Protein AF-E7GLC2-F1 (afdb_monomer_lite)

Secondary structure (DSSP, 8-state):
------SSS-HHHHHHHHHHHHTT---SS-HHHHHHHHHHHHT-SSPP-GGG--PPPEEEEE-SS-EEEEE-HHHHHHHHHHHH------

Organism: Clostridium symbiosum (strain WAL-14163) (NCBI:txid742740)

Radius of gyration: 19.76 Å; chains: 1; bounding box: 50×49×38 Å

Structure (mmCIF, N/CA/C/O backbone):
data_AF-E7GLC2-F1
#
_entry.id   AF-E7GLC2-F1
#
loop_
_atom_site.group_PDB
_atom_site.id
_atom_site.type_symbol
_atom_site.label_atom_id
_atom_site.label_alt_id
_atom_site.label_comp_id
_atom_site.label_asym_id
_atom_site.label_entity_id
_atom_site.label_seq_id
_atom_site.pdbx_PDB_ins_code
_atom_site.Cartn_x
_atom_site.Cartn_y
_atom_site.Cartn_z
_atom_site.occupancy
_atom_site.B_iso_or_equiv
_atom_site.auth_seq_id
_atom_site.auth_comp_id
_atom_site.auth_asym_id
_atom_site.auth_atom_id
_atom_site.pdbx_PDB_model_num
ATOM 1 N N . MET A 1 1 ? 33.899 -18.078 -10.961 1.00 42.34 1 MET A N 1
ATOM 2 C CA . MET A 1 1 ? 33.343 -16.964 -10.164 1.00 42.34 1 MET A CA 1
ATOM 3 C C . MET A 1 1 ? 33.540 -15.667 -10.947 1.00 42.34 1 MET A C 1
ATOM 5 O O . MET A 1 1 ? 34.618 -15.092 -10.920 1.00 42.34 1 MET A O 1
ATOM 9 N N . ARG A 1 2 ? 32.561 -15.289 -11.776 1.00 40.41 2 ARG A N 1
ATOM 10 C CA . ARG A 1 2 ? 32.542 -14.032 -12.542 1.00 40.41 2 ARG A CA 1
ATOM 11 C C . ARG A 1 2 ? 31.122 -13.839 -13.067 1.00 40.41 2 ARG A C 1
ATOM 13 O O . ARG A 1 2 ? 30.683 -14.699 -13.814 1.00 40.41 2 ARG A O 1
ATOM 20 N N . SER A 1 3 ? 30.486 -12.736 -12.662 1.00 34.91 3 SER A N 1
ATOM 21 C CA . SER A 1 3 ? 29.374 -12.021 -13.326 1.00 34.91 3 SER A CA 1
ATOM 22 C C . SER A 1 3 ? 28.232 -11.577 -12.396 1.00 34.91 3 SER A C 1
ATOM 24 O O . SER A 1 3 ? 27.073 -11.635 -12.784 1.00 34.91 3 SER A O 1
ATOM 26 N N . TYR A 1 4 ? 28.527 -11.049 -11.205 1.00 37.34 4 TYR A N 1
ATOM 27 C CA . TYR A 1 4 ? 27.604 -10.120 -10.532 1.00 37.34 4 TYR A CA 1
ATOM 28 C C . TYR A 1 4 ? 27.869 -8.692 -11.030 1.00 37.34 4 TYR A C 1
ATOM 30 O O . TYR A 1 4 ? 28.376 -7.853 -10.298 1.00 37.34 4 TYR A O 1
ATOM 38 N N . SER A 1 5 ? 27.649 -8.428 -12.320 1.00 42.81 5 SER A N 1
ATOM 39 C CA . SER A 1 5 ? 27.749 -7.073 -12.904 1.00 42.81 5 S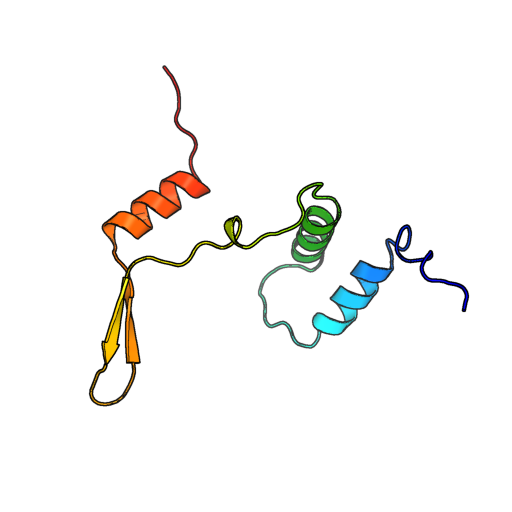ER A CA 1
ATOM 40 C C . SER A 1 5 ? 27.012 -6.991 -14.246 1.00 42.81 5 SER A C 1
ATOM 42 O O . SER A 1 5 ? 27.582 -6.578 -15.249 1.00 42.81 5 SER A O 1
ATOM 44 N N . ARG A 1 6 ? 25.753 -7.439 -14.292 1.00 43.12 6 ARG A N 1
ATOM 45 C CA . ARG A 1 6 ? 24.830 -7.159 -15.412 1.00 43.12 6 ARG A CA 1
ATOM 46 C C . ARG A 1 6 ? 23.414 -6.813 -14.930 1.00 43.12 6 ARG A C 1
ATOM 48 O O . ARG A 1 6 ? 22.444 -7.095 -15.607 1.00 43.12 6 ARG A O 1
ATOM 55 N N . VAL A 1 7 ? 23.300 -6.212 -13.744 1.00 46.00 7 VAL A N 1
ATOM 56 C CA . VAL A 1 7 ? 22.004 -5.804 -13.158 1.00 46.00 7 VAL A CA 1
ATOM 57 C C . VAL A 1 7 ? 21.781 -4.287 -13.283 1.00 46.00 7 VAL A C 1
ATOM 59 O O . VAL A 1 7 ? 20.855 -3.756 -12.696 1.00 46.00 7 VAL A O 1
ATOM 62 N N . LYS A 1 8 ? 22.641 -3.555 -14.008 1.00 49.94 8 LYS A N 1
ATOM 63 C CA . LYS A 1 8 ? 22.570 -2.084 -14.058 1.00 49.94 8 LYS A CA 1
ATOM 64 C C . LYS A 1 8 ? 21.956 -1.472 -15.316 1.00 49.94 8 LYS A C 1
ATOM 66 O O . LYS A 1 8 ? 21.671 -0.289 -15.267 1.00 49.94 8 LYS A O 1
ATOM 71 N N . GLU A 1 9 ? 21.712 -2.221 -16.387 1.00 57.81 9 GLU A N 1
ATOM 72 C CA . GLU A 1 9 ? 21.139 -1.658 -17.622 1.00 57.81 9 GLU A CA 1
ATOM 73 C C . GLU A 1 9 ? 20.365 -2.738 -18.382 1.00 57.81 9 GLU A C 1
ATOM 75 O O . GLU A 1 9 ? 20.830 -3.270 -19.388 1.00 57.81 9 GLU A O 1
ATOM 80 N N . ASP A 1 10 ? 19.200 -3.120 -17.878 1.00 62.44 10 ASP A N 1
ATOM 81 C CA . ASP A 1 10 ? 18.225 -3.777 -18.742 1.00 62.44 10 ASP A CA 1
ATOM 82 C C . ASP A 1 10 ? 16.855 -3.182 -18.439 1.00 62.44 10 ASP A C 1
ATOM 84 O O . ASP A 1 10 ? 16.086 -3.727 -17.653 1.00 62.44 10 ASP A O 1
ATOM 88 N N . ASP A 1 11 ? 16.554 -2.035 -19.051 1.00 63.91 11 ASP A N 1
ATOM 89 C CA . ASP A 1 11 ? 15.218 -1.422 -19.020 1.00 63.91 11 ASP A CA 1
ATOM 90 C C . ASP A 1 11 ? 14.141 -2.406 -19.517 1.00 63.91 11 ASP A C 1
ATOM 92 O O . ASP A 1 11 ? 12.959 -2.252 -19.220 1.00 63.91 11 ASP A O 1
ATOM 96 N N . GLN A 1 12 ? 14.526 -3.471 -20.236 1.00 77.88 12 GLN A N 1
ATOM 97 C CA . GLN A 1 12 ? 13.602 -4.532 -20.631 1.00 77.88 12 GLN A CA 1
ATOM 98 C C . GLN A 1 12 ? 13.318 -5.532 -19.508 1.00 77.88 12 GLN A C 1
ATOM 100 O O . GLN A 1 12 ? 12.358 -6.294 -19.621 1.00 77.88 12 GLN A O 1
ATOM 105 N N . LEU A 1 13 ? 14.108 -5.561 -18.431 1.00 82.44 13 LEU A N 1
ATOM 106 C CA . LEU A 1 13 ? 13.883 -6.462 -17.302 1.00 82.44 13 LEU A CA 1
ATOM 107 C C . LEU A 1 13 ? 12.541 -6.167 -16.630 1.00 82.44 13 LEU A C 1
ATOM 109 O O . LEU A 1 13 ? 11.786 -7.098 -16.366 1.00 82.44 13 LEU A O 1
ATOM 113 N N . ILE A 1 14 ? 12.218 -4.890 -16.399 1.00 80.75 14 ILE A N 1
ATOM 114 C CA . ILE A 1 14 ? 10.946 -4.516 -15.769 1.00 80.75 14 ILE A CA 1
ATOM 115 C C . ILE A 1 14 ? 9.758 -4.787 -16.682 1.00 80.75 14 ILE A C 1
ATOM 117 O O . ILE A 1 14 ? 8.736 -5.269 -16.211 1.00 80.75 14 ILE A O 1
ATOM 121 N N . VAL A 1 15 ? 9.915 -4.556 -17.987 1.00 84.50 15 VAL A N 1
ATOM 122 C CA . VAL A 1 15 ? 8.881 -4.867 -18.980 1.00 84.50 15 VAL A CA 1
ATOM 123 C C . VAL A 1 15 ? 8.572 -6.361 -18.964 1.00 84.50 15 VAL A C 1
ATOM 125 O O . VAL A 1 15 ? 7.414 -6.739 -18.848 1.00 84.50 15 VAL A O 1
ATOM 128 N N . ARG A 1 16 ? 9.601 -7.216 -18.977 1.00 87.94 16 ARG A N 1
ATOM 129 C CA . ARG A 1 16 ? 9.421 -8.676 -18.929 1.00 87.94 16 ARG A CA 1
ATOM 130 C C . ARG A 1 16 ? 8.808 -9.144 -17.610 1.00 87.94 16 ARG A C 1
ATOM 132 O O . ARG A 1 16 ? 7.910 -9.975 -17.630 1.00 87.94 16 ARG A O 1
ATOM 139 N N . LEU A 1 17 ? 9.264 -8.602 -16.478 1.00 87.12 17 LEU A N 1
ATOM 140 C CA . LEU A 1 17 ? 8.700 -8.927 -15.165 1.00 87.12 17 LEU A CA 1
ATOM 141 C C . LEU A 1 17 ? 7.225 -8.528 -15.077 1.00 87.12 17 LEU A C 1
ATOM 143 O O . LEU A 1 17 ? 6.416 -9.324 -14.608 1.00 87.12 17 LEU A O 1
ATOM 147 N N . MET A 1 18 ? 6.878 -7.328 -15.548 1.00 87.69 18 MET A N 1
ATOM 148 C CA . MET A 1 18 ? 5.501 -6.838 -15.551 1.00 87.69 18 MET A CA 1
ATOM 149 C C . MET A 1 18 ? 4.611 -7.635 -16.506 1.00 87.69 18 MET A C 1
ATOM 151 O O . MET A 1 18 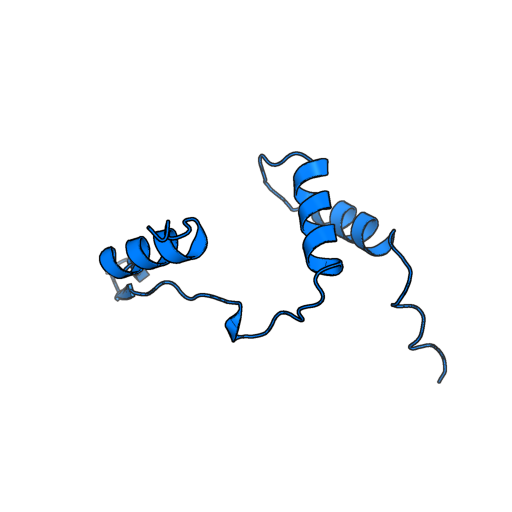? 3.514 -8.013 -16.109 1.00 87.69 18 MET A O 1
ATOM 155 N N . ASP A 1 19 ? 5.099 -7.988 -17.699 1.00 88.88 19 ASP A N 1
ATOM 156 C CA . ASP A 1 19 ? 4.394 -8.876 -18.639 1.00 88.88 19 ASP A CA 1
ATOM 157 C C . ASP A 1 19 ? 4.139 -10.277 -18.042 1.00 88.88 19 ASP A C 1
ATOM 159 O O . ASP A 1 19 ? 3.113 -10.909 -18.317 1.00 88.88 19 ASP A O 1
ATOM 163 N N . ASP A 1 20 ? 5.066 -10.779 -17.220 1.00 91.00 20 ASP A N 1
ATOM 164 C CA . ASP A 1 20 ? 4.932 -12.078 -16.558 1.00 91.00 20 ASP A CA 1
ATOM 165 C C . ASP A 1 20 ? 3.911 -12.043 -15.411 1.00 91.00 20 ASP A C 1
ATOM 167 O O . ASP A 1 20 ? 3.122 -12.987 -15.276 1.00 91.00 20 ASP A O 1
ATOM 171 N N . VAL A 1 21 ? 3.880 -10.968 -14.610 1.00 90.00 21 VAL A N 1
ATOM 172 C CA . VAL A 1 21 ? 2.903 -10.827 -13.514 1.00 90.00 21 VAL A CA 1
ATOM 173 C C . VAL A 1 21 ? 1.525 -10.364 -13.984 1.00 90.00 21 VAL A C 1
ATOM 175 O O . VAL A 1 21 ? 0.545 -10.689 -13.320 1.00 90.00 21 VAL A O 1
ATOM 178 N N . GLU A 1 22 ? 1.415 -9.687 -15.134 1.00 89.38 22 GLU A N 1
ATOM 179 C CA . GLU A 1 22 ? 0.151 -9.187 -15.710 1.00 89.38 22 GLU A CA 1
ATOM 180 C C . GLU A 1 22 ? -0.926 -10.276 -15.785 1.00 89.38 22 GLU A C 1
ATOM 182 O O . GLU A 1 22 ? -2.080 -10.035 -15.446 1.00 89.38 22 GLU A O 1
ATOM 187 N N . LYS A 1 23 ? -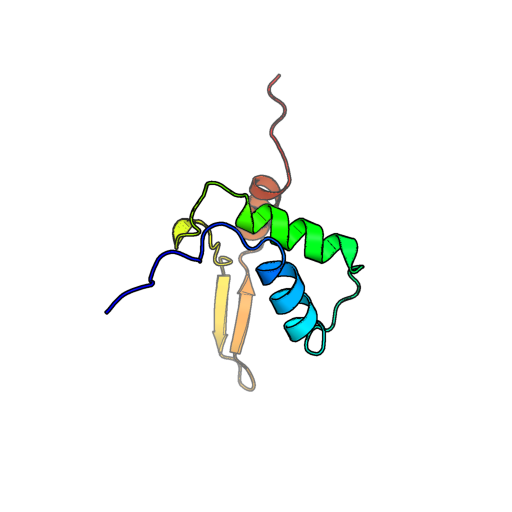0.538 -11.515 -16.107 1.00 88.75 23 LYS A N 1
ATOM 188 C CA . LYS A 1 23 ? -1.447 -12.676 -16.183 1.00 88.75 23 LYS A CA 1
ATOM 189 C C . LYS A 1 23 ? -2.086 -13.059 -14.843 1.00 88.75 23 LYS A C 1
ATOM 191 O O . LYS A 1 23 ? -3.057 -13.812 -14.831 1.00 88.75 23 LYS A O 1
ATOM 196 N N . TYR A 1 24 ? -1.520 -12.587 -13.737 1.00 92.38 24 TYR A N 1
ATOM 197 C CA . TYR A 1 24 ? -1.961 -12.860 -12.371 1.00 92.38 24 TYR A CA 1
ATOM 198 C C . TYR A 1 24 ? -2.513 -11.611 -11.670 1.00 92.38 24 TYR A C 1
ATOM 200 O O . TYR A 1 24 ? -2.931 -11.700 -10.516 1.00 92.38 24 TYR A O 1
ATOM 208 N N . MET A 1 25 ? -2.530 -10.457 -12.344 1.00 91.38 25 MET A N 1
ATOM 209 C CA . MET A 1 25 ? -3.109 -9.228 -11.815 1.00 91.38 25 MET A CA 1
ATOM 210 C C . MET A 1 25 ? -4.573 -9.111 -12.236 1.00 91.38 25 MET A C 1
ATOM 212 O O . MET A 1 25 ? -4.915 -9.251 -13.406 1.00 91.38 25 MET A O 1
ATOM 216 N N . ILE A 1 26 ? -5.442 -8.808 -11.274 1.00 93.50 26 ILE A N 1
ATOM 217 C CA . ILE A 1 26 ? -6.816 -8.381 -11.538 1.00 93.50 26 ILE A CA 1
ATOM 218 C C . ILE A 1 26 ? -6.868 -6.903 -11.168 1.00 93.50 26 ILE A C 1
ATOM 220 O O . ILE A 1 26 ? -6.796 -6.554 -9.990 1.00 93.50 26 ILE A O 1
ATOM 224 N N . THR A 1 27 ? -6.905 -6.031 -12.172 1.00 92.31 27 THR A N 1
ATOM 225 C CA . THR A 1 27 ? -6.895 -4.579 -11.982 1.00 92.31 27 THR A CA 1
ATOM 226 C 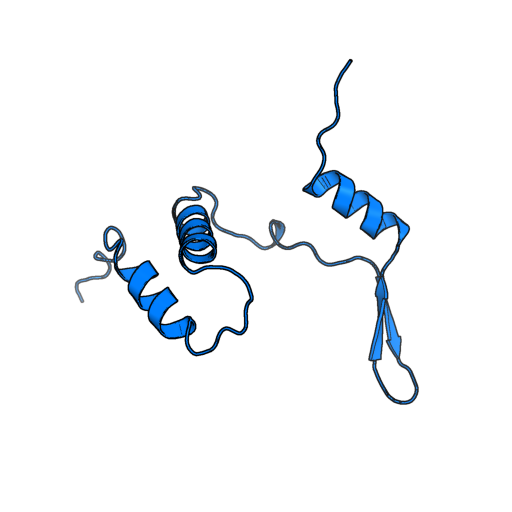C . THR A 1 27 ? -7.640 -3.878 -13.112 1.00 92.31 27 THR A C 1
ATOM 228 O O . THR A 1 27 ? -7.622 -4.342 -14.249 1.00 92.31 27 THR A O 1
ATOM 231 N N . ASP A 1 28 ? -8.264 -2.746 -12.790 1.00 93.88 28 ASP A N 1
ATOM 232 C CA . ASP A 1 28 ? -8.887 -1.841 -13.761 1.00 93.88 28 ASP A CA 1
ATOM 233 C C . ASP A 1 28 ? -7.897 -0.790 -14.310 1.00 93.88 28 ASP A C 1
ATOM 235 O O . ASP A 1 28 ? -8.277 0.064 -15.111 1.00 93.88 28 ASP A O 1
ATOM 239 N N . MET A 1 29 ? -6.628 -0.819 -13.878 1.00 92.75 29 MET A N 1
ATOM 240 C CA . MET A 1 29 ? -5.585 0.072 -14.397 1.00 92.75 29 MET A CA 1
ATOM 241 C C . MET A 1 29 ? -5.185 -0.311 -15.825 1.00 92.75 29 MET A C 1
ATOM 243 O O . MET A 1 29 ? -4.988 -1.486 -16.138 1.00 92.75 29 MET A O 1
ATOM 247 N N . ALA A 1 30 ? -4.994 0.691 -16.681 1.00 93.88 30 ALA A N 1
ATOM 248 C CA . ALA A 1 30 ? -4.448 0.484 -18.017 1.00 93.88 30 ALA A CA 1
ATOM 249 C C . ALA A 1 30 ? -2.948 0.132 -17.967 1.00 93.88 30 ALA A C 1
ATOM 251 O O . ALA A 1 30 ? -2.242 0.448 -17.005 1.00 93.88 30 ALA A O 1
ATOM 252 N N . LYS A 1 31 ? -2.456 -0.533 -19.022 1.00 89.94 31 LYS A N 1
ATOM 253 C CA . LYS A 1 31 ? -1.080 -1.051 -19.089 1.00 89.94 31 LYS A CA 1
ATOM 254 C C . LYS A 1 31 ? -0.004 0.011 -18.927 1.00 89.94 31 LYS A C 1
ATOM 256 O O . LYS A 1 31 ? 0.959 -0.188 -18.196 1.00 89.94 31 LYS A O 1
ATOM 261 N N . ASP A 1 32 ? -0.179 1.141 -19.587 1.00 91.88 32 ASP A N 1
ATOM 262 C CA . ASP A 1 32 ? 0.691 2.304 -19.445 1.00 91.88 32 ASP A CA 1
ATOM 263 C C . ASP A 1 32 ? 0.749 2.814 -17.994 1.00 91.88 32 ASP A C 1
ATOM 265 O O . ASP A 1 32 ? 1.837 3.069 -17.488 1.00 91.88 32 ASP A O 1
ATOM 269 N N . GLN A 1 33 ? -0.382 2.852 -17.283 1.00 92.50 33 GLN A N 1
ATOM 270 C CA . GLN A 1 33 ? -0.451 3.371 -15.911 1.00 92.50 33 GLN A CA 1
ATOM 271 C C . GLN A 1 33 ? 0.381 2.559 -14.909 1.00 92.50 33 GLN A C 1
ATOM 273 O O . GLN A 1 33 ? 1.150 3.135 -14.135 1.00 92.50 33 GLN A O 1
ATOM 278 N N . TYR A 1 34 ? 0.256 1.226 -14.899 1.00 89.94 34 TYR A N 1
ATOM 279 C CA . TYR A 1 34 ? 1.043 0.415 -13.960 1.00 89.94 34 TYR A CA 1
ATOM 280 C C . TYR A 1 34 ? 2.510 0.277 -14.392 1.00 89.94 34 TYR A C 1
ATOM 282 O O . TYR A 1 34 ? 3.382 0.116 -13.536 1.00 89.94 34 TYR A O 1
ATOM 290 N N . MET A 1 35 ? 2.807 0.386 -15.692 1.00 89.94 35 MET A N 1
ATOM 291 C CA . MET A 1 35 ? 4.184 0.419 -16.194 1.00 89.94 35 MET A CA 1
ATOM 292 C C . MET A 1 35 ? 4.906 1.710 -15.803 1.00 89.94 35 MET A C 1
ATOM 294 O O . MET A 1 35 ? 6.048 1.649 -15.342 1.00 89.94 35 MET A O 1
ATOM 298 N N . ASP A 1 36 ? 4.240 2.860 -15.911 1.00 90.62 36 ASP A N 1
ATOM 299 C CA . ASP A 1 36 ? 4.779 4.147 -15.463 1.00 90.62 36 ASP A CA 1
ATOM 300 C C . ASP A 1 36 ? 5.074 4.125 -13.959 1.00 90.62 36 ASP A C 1
ATOM 302 O O . ASP A 1 36 ? 6.137 4.572 -13.522 1.00 90.62 36 ASP A O 1
ATOM 306 N N . MET A 1 37 ? 4.179 3.530 -13.162 1.00 88.56 37 MET A N 1
ATOM 307 C CA . MET A 1 37 ? 4.398 3.331 -11.727 1.00 88.56 37 MET A CA 1
ATOM 308 C C . MET A 1 37 ? 5.623 2.444 -11.453 1.00 88.56 37 MET A C 1
ATOM 310 O O . MET A 1 37 ? 6.463 2.794 -10.623 1.00 88.56 37 MET A O 1
ATOM 314 N N . ALA A 1 38 ? 5.763 1.321 -12.164 1.00 85.38 38 ALA A N 1
ATOM 315 C CA . ALA A 1 38 ? 6.906 0.420 -12.021 1.00 85.38 38 ALA A CA 1
ATOM 316 C C . ALA A 1 38 ? 8.240 1.122 -12.329 1.00 85.38 38 ALA A C 1
ATOM 318 O O . ALA A 1 38 ? 9.218 0.978 -11.591 1.00 85.38 38 ALA A O 1
ATOM 319 N N . LEU A 1 39 ? 8.265 1.921 -13.398 1.00 86.88 39 LEU A N 1
ATOM 320 C CA . LEU A 1 39 ? 9.426 2.723 -13.776 1.00 86.88 39 LEU A CA 1
ATOM 321 C C . LEU A 1 39 ? 9.719 3.821 -12.750 1.00 86.88 39 LEU A C 1
ATOM 323 O O . LEU A 1 39 ? 10.883 4.047 -12.429 1.00 86.88 39 LEU A O 1
ATOM 327 N N . ALA A 1 40 ? 8.696 4.483 -12.204 1.00 86.00 40 ALA A N 1
ATOM 328 C CA . ALA A 1 40 ? 8.870 5.497 -11.166 1.00 86.00 40 ALA A CA 1
ATOM 329 C C . ALA A 1 40 ? 9.497 4.914 -9.889 1.00 86.00 40 ALA A C 1
ATOM 331 O O . ALA A 1 40 ? 10.381 5.540 -9.306 1.00 86.00 40 ALA A O 1
ATOM 332 N N . VAL A 1 41 ? 9.097 3.702 -9.490 1.00 82.31 41 VAL A N 1
ATOM 333 C CA . VAL A 1 41 ? 9.691 2.995 -8.343 1.00 82.31 41 VAL A CA 1
ATOM 334 C C . VAL A 1 41 ? 11.155 2.638 -8.611 1.00 82.31 41 VAL A C 1
ATOM 336 O O . VAL A 1 41 ? 11.999 2.878 -7.754 1.00 82.31 41 VAL A O 1
ATOM 339 N N . LEU A 1 42 ? 11.486 2.121 -9.798 1.00 80.25 42 LEU A N 1
ATOM 340 C CA . LEU A 1 42 ? 12.871 1.768 -10.149 1.00 80.25 42 LEU A CA 1
ATOM 341 C C . LEU A 1 42 ? 13.798 2.975 -10.277 1.00 80.25 42 LEU A C 1
ATOM 343 O O . LEU A 1 42 ? 14.959 2.913 -9.876 1.00 80.25 42 LEU A O 1
ATOM 347 N N . ASN A 1 43 ? 13.286 4.060 -10.851 1.00 82.19 43 ASN A N 1
ATOM 348 C CA . ASN A 1 43 ? 14.027 5.305 -11.006 1.00 82.19 43 ASN A CA 1
ATOM 349 C C . ASN A 1 43 ? 14.072 6.116 -9.706 1.00 82.19 43 ASN A C 1
ATOM 351 O O . ASN A 1 43 ? 14.767 7.135 -9.648 1.00 82.19 43 ASN A O 1
ATOM 355 N N . SER A 1 44 ? 13.346 5.689 -8.668 1.00 79.19 44 SER A N 1
ATOM 356 C CA . SER A 1 44 ? 13.424 6.323 -7.363 1.00 79.19 44 SER A CA 1
ATOM 357 C C . SER A 1 44 ? 14.832 6.136 -6.791 1.00 79.19 44 SER A C 1
ATOM 359 O O . SER A 1 44 ? 15.309 5.008 -6.659 1.00 79.19 44 SER A O 1
ATOM 361 N N . PRO A 1 45 ? 15.521 7.220 -6.396 1.00 71.25 45 PRO A N 1
ATOM 362 C CA . PRO A 1 45 ? 16.818 7.120 -5.733 1.00 71.25 45 PRO A CA 1
ATOM 363 C C . PRO A 1 45 ? 16.701 6.555 -4.306 1.00 71.25 45 PRO A C 1
ATOM 365 O O . PRO A 1 45 ? 17.719 6.306 -3.658 1.00 71.25 45 PRO A O 1
ATOM 368 N N . GLN A 1 46 ? 15.476 6.395 -3.794 1.00 73.94 46 GLN A N 1
ATOM 369 C CA . GLN A 1 46 ? 15.189 5.894 -2.457 1.00 73.94 46 GLN A CA 1
ATOM 370 C C . GLN A 1 46 ? 15.059 4.373 -2.491 1.00 73.94 46 GLN A C 1
ATOM 372 O O . GLN A 1 46 ? 14.190 3.819 -3.161 1.00 73.94 46 GLN A O 1
ATOM 377 N N . VAL A 1 47 ? 15.921 3.696 -1.734 1.00 74.50 47 VAL A N 1
ATOM 378 C CA . VAL A 1 47 ? 15.730 2.279 -1.428 1.00 74.50 47 VAL A CA 1
ATOM 379 C C . VAL A 1 47 ? 14.604 2.188 -0.409 1.00 74.50 47 VAL A C 1
ATOM 381 O O . VAL A 1 47 ? 14.737 2.743 0.684 1.00 74.50 47 VAL A O 1
ATOM 384 N N . MET A 1 48 ? 13.529 1.484 -0.773 1.00 76.50 48 MET A N 1
ATOM 385 C CA . MET A 1 48 ? 12.440 1.206 0.158 1.00 76.50 48 MET A CA 1
ATOM 386 C C . MET A 1 48 ? 12.983 0.527 1.414 1.00 76.50 48 MET A C 1
ATOM 388 O O . MET A 1 48 ? 13.697 -0.476 1.336 1.00 76.50 48 MET A O 1
ATOM 392 N N . ASN A 1 49 ? 12.654 1.098 2.561 1.00 81.50 49 ASN A N 1
ATOM 393 C CA . ASN A 1 49 ? 13.004 0.593 3.879 1.00 81.50 49 ASN A CA 1
ATOM 394 C C . ASN A 1 49 ? 11.745 0.483 4.747 1.00 81.50 49 ASN A C 1
ATOM 396 O O . ASN A 1 49 ? 10.667 0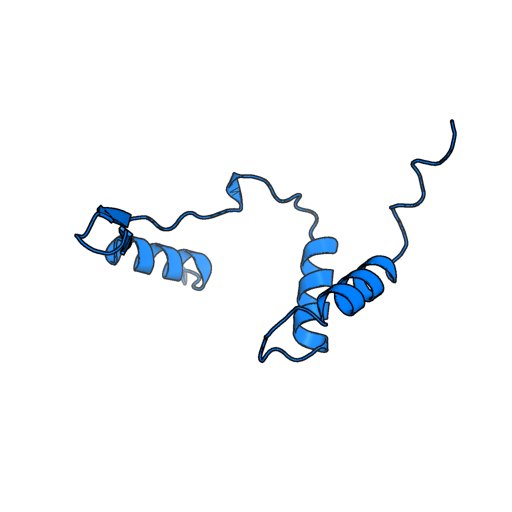.930 4.363 1.00 81.50 49 ASN A O 1
ATOM 400 N N . ASP A 1 50 ? 11.884 -0.107 5.932 1.00 72.00 50 ASP A N 1
ATOM 401 C CA . ASP A 1 50 ? 10.755 -0.373 6.832 1.00 72.00 50 ASP A CA 1
ATOM 402 C C . ASP A 1 50 ? 9.964 0.896 7.217 1.00 72.00 50 ASP A C 1
ATOM 404 O O . ASP A 1 50 ? 8.789 0.798 7.554 1.00 72.00 50 ASP A O 1
ATOM 408 N N . GLY A 1 51 ? 10.575 2.086 7.135 1.00 76.75 51 GLY A N 1
ATOM 409 C CA . GLY A 1 51 ? 9.916 3.369 7.399 1.00 76.75 51 GLY A CA 1
ATOM 410 C C . GLY A 1 51 ? 9.027 3.885 6.263 1.00 76.75 51 GLY A C 1
ATOM 411 O O . GLY A 1 51 ? 8.252 4.811 6.488 1.00 76.75 51 GLY A O 1
ATOM 412 N N . ASP A 1 52 ? 9.113 3.292 5.069 1.00 82.94 52 ASP A N 1
ATOM 413 C CA . ASP A 1 52 ? 8.276 3.649 3.916 1.00 82.94 52 ASP A CA 1
ATOM 414 C C . ASP A 1 52 ? 6.940 2.881 3.911 1.00 82.94 52 ASP A C 1
ATOM 416 O O . ASP A 1 52 ? 6.038 3.189 3.127 1.00 82.94 52 ASP A O 1
ATOM 420 N N . PHE A 1 53 ? 6.792 1.891 4.800 1.00 85.94 53 PHE A N 1
ATOM 421 C CA . PHE A 1 53 ? 5.543 1.171 5.023 1.00 85.94 53 PHE A CA 1
ATOM 422 C C . PHE A 1 53 ? 4.768 1.794 6.180 1.00 85.94 53 PHE A C 1
ATOM 424 O O . PHE A 1 53 ? 5.275 1.949 7.290 1.00 85.94 53 PHE A O 1
ATOM 431 N N . ILE A 1 54 ? 3.501 2.110 5.929 1.00 87.25 54 ILE A N 1
ATOM 432 C CA . ILE A 1 54 ? 2.609 2.679 6.934 1.00 87.25 54 ILE A CA 1
ATOM 433 C C . ILE A 1 54 ? 1.595 1.614 7.336 1.00 87.25 54 ILE A C 1
ATOM 435 O O . ILE A 1 54 ? 0.775 1.184 6.526 1.00 87.25 54 ILE A O 1
ATOM 439 N N . SER A 1 55 ? 1.641 1.205 8.601 1.00 88.75 55 SER A N 1
ATOM 440 C CA . SER A 1 55 ? 0.612 0.354 9.197 1.00 88.75 55 SER A CA 1
ATOM 441 C C . SER A 1 55 ? -0.574 1.205 9.631 1.00 88.75 55 SER A C 1
ATOM 443 O O . SER A 1 55 ? -0.400 2.211 10.322 1.00 88.75 55 SER A O 1
ATOM 445 N N . LEU A 1 56 ? -1.783 0.788 9.254 1.00 90.94 56 LEU A N 1
ATOM 446 C CA . LEU A 1 56 ? -2.994 1.470 9.693 1.00 90.94 56 LEU A CA 1
ATOM 447 C C . LEU A 1 56 ? -3.154 1.333 11.216 1.00 90.94 56 LEU A C 1
ATOM 449 O O . LEU A 1 56 ? -3.080 0.217 11.735 1.00 90.94 56 LEU A O 1
ATOM 453 N N . PRO A 1 57 ? -3.374 2.442 11.943 1.00 90.44 57 PRO A N 1
ATOM 454 C CA . PRO A 1 57 ? -3.668 2.384 13.365 1.00 90.44 57 PRO A CA 1
ATOM 455 C C . PRO A 1 57 ? -5.074 1.819 13.583 1.00 90.44 57 PRO A C 1
ATOM 457 O O . PRO A 1 57 ? -6.003 2.151 12.848 1.00 90.44 57 PRO A O 1
ATOM 460 N N . GLY A 1 58 ? -5.236 0.981 14.602 1.00 92.31 58 GLY A N 1
ATOM 461 C CA . GLY A 1 58 ? -6.507 0.341 14.921 1.00 92.31 58 GLY A CA 1
ATOM 462 C C . GLY A 1 58 ? -6.329 -0.843 15.858 1.00 92.31 58 GLY A C 1
ATOM 463 O O . GLY A 1 58 ? -5.231 -1.088 16.366 1.00 92.31 58 GLY A O 1
ATOM 464 N N . GLU A 1 59 ? -7.411 -1.582 16.063 1.00 92.81 59 GLU A N 1
ATOM 465 C CA . GLU A 1 59 ? -7.453 -2.743 16.947 1.00 92.81 59 GLU A CA 1
ATOM 466 C C . GLU A 1 59 ? -8.001 -3.963 16.207 1.00 92.81 59 GLU A C 1
ATOM 468 O O . GLU A 1 59 ? -8.982 -3.882 15.467 1.00 92.81 59 GLU A O 1
ATOM 473 N N . ALA A 1 60 ? -7.359 -5.111 16.421 1.00 89.94 60 ALA A N 1
ATOM 474 C CA . ALA A 1 60 ? -7.902 -6.396 16.016 1.00 89.94 60 ALA A CA 1
ATOM 475 C C . ALA A 1 60 ? -8.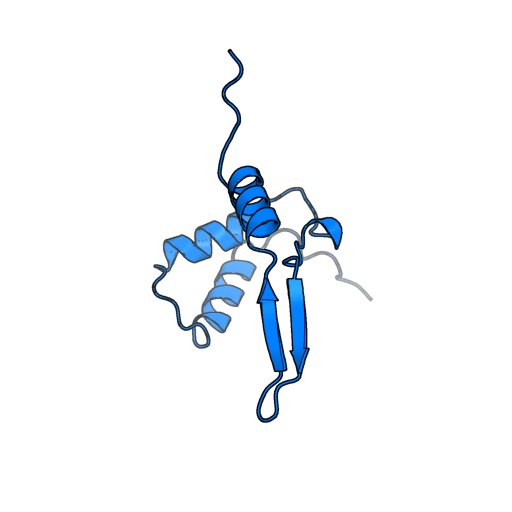845 -6.901 17.113 1.00 89.94 60 ALA A C 1
ATOM 477 O O . ALA A 1 60 ? -8.449 -7.065 18.270 1.00 89.94 60 ALA A O 1
ATOM 478 N N . VAL A 1 61 ? -10.096 -7.140 16.745 1.00 90.12 61 VAL A N 1
ATOM 479 C CA . VAL A 1 61 ? -11.154 -7.631 17.619 1.00 90.12 61 VAL A CA 1
ATOM 480 C C . VAL A 1 61 ? -11.481 -9.055 17.200 1.00 90.12 61 VAL A C 1
ATOM 482 O O . VAL A 1 61 ? -11.931 -9.316 16.085 1.00 90.12 61 VAL A O 1
ATOM 485 N N . GLN A 1 62 ? -11.260 -10.001 18.107 1.00 85.50 62 GLN A N 1
ATOM 486 C CA . GLN A 1 62 ? -11.670 -11.379 17.888 1.00 85.50 62 GLN A CA 1
ATOM 487 C C . GLN A 1 62 ? -13.187 -11.490 18.078 1.00 85.50 62 GLN A C 1
ATOM 489 O O . GLN A 1 62 ? -13.689 -11.287 19.184 1.00 85.50 62 GLN A O 1
ATOM 494 N N . THR A 1 63 ? -13.912 -11.820 17.010 1.00 83.25 63 THR A N 1
ATOM 495 C CA . THR A 1 63 ? -15.340 -12.166 17.079 1.00 83.25 63 THR A CA 1
ATOM 496 C C . THR A 1 63 ? -15.527 -13.685 17.091 1.00 83.25 63 THR A C 1
ATOM 498 O O . THR A 1 63 ? -14.568 -14.446 16.947 1.00 83.25 63 THR A O 1
ATOM 501 N N . ASP A 1 64 ? -16.769 -14.145 17.248 1.00 81.31 64 ASP A N 1
ATOM 502 C CA . ASP A 1 64 ? -17.097 -15.575 17.318 1.00 81.31 64 ASP A CA 1
ATOM 503 C C . ASP A 1 64 ? -16.799 -16.342 16.016 1.00 81.31 64 ASP A C 1
ATOM 505 O O . ASP A 1 64 ? -16.630 -17.562 16.041 1.00 81.31 64 ASP A O 1
ATOM 509 N N . LEU A 1 65 ? -16.755 -15.646 14.873 1.00 82.44 65 LEU A N 1
ATOM 510 C CA . LEU A 1 65 ? -16.574 -16.253 13.550 1.00 82.44 65 LEU A CA 1
ATOM 511 C C . LEU A 1 65 ? -15.265 -15.833 12.876 1.00 82.44 65 LEU A C 1
ATOM 513 O O . LEU A 1 65 ? -14.630 -16.665 12.226 1.00 82.44 65 LEU A O 1
ATOM 517 N N . TYR A 1 66 ? -14.869 -14.565 13.023 1.00 87.44 66 TYR A N 1
ATOM 518 C CA . TYR A 1 66 ? -13.732 -13.980 12.312 1.00 87.44 66 TYR A CA 1
ATOM 519 C C . TYR A 1 66 ? -12.966 -12.974 13.177 1.00 87.44 66 TYR A C 1
ATOM 521 O O . TYR A 1 66 ? -13.504 -12.369 14.102 1.00 87.44 66 TYR A O 1
ATOM 529 N N . GLU A 1 67 ? -11.696 -12.769 12.857 1.00 88.88 67 GLU A N 1
ATOM 530 C CA . GLU A 1 67 ? -10.940 -11.633 13.372 1.00 88.88 67 GLU A CA 1
ATOM 531 C C . GLU A 1 67 ? -11.297 -10.398 12.539 1.00 88.88 67 GLU A C 1
ATOM 533 O O . GLU A 1 67 ? -11.182 -10.415 11.311 1.00 88.88 67 GLU A O 1
ATOM 538 N N . GLU A 1 68 ? -11.781 -9.350 13.198 1.00 92.75 68 GLU A N 1
ATOM 539 C CA . GLU A 1 68 ? -12.140 -8.086 12.561 1.00 92.75 68 GLU A CA 1
ATOM 540 C C . GLU A 1 68 ? -11.114 -7.016 12.918 1.00 92.75 68 GLU A C 1
ATOM 542 O O . GLU A 1 68 ? -10.753 -6.858 14.080 1.00 92.75 68 GLU A O 1
ATOM 547 N N . PHE A 1 69 ? -10.668 -6.239 11.935 1.00 92.81 69 PHE A N 1
ATOM 548 C CA . PHE A 1 69 ? -9.823 -5.075 12.182 1.00 92.81 69 PHE A CA 1
ATOM 549 C C . PHE A 1 69 ? -10.671 -3.801 12.183 1.00 92.81 69 PHE A C 1
ATOM 551 O O . PHE A 1 69 ? -11.309 -3.478 11.179 1.00 92.81 69 PHE A O 1
ATOM 558 N N . HIS A 1 70 ? -10.649 -3.073 13.297 1.00 94.06 70 HIS A N 1
ATOM 559 C CA . HIS A 1 70 ? -11.345 -1.801 13.478 1.00 94.06 70 HIS A CA 1
ATOM 560 C C . HIS A 1 70 ? -10.312 -0.662 13.447 1.00 94.06 70 HIS A C 1
ATOM 562 O O . HIS A 1 70 ? -9.540 -0.522 14.401 1.00 94.06 70 HIS A O 1
ATOM 568 N N . PRO A 1 71 ? -10.231 0.128 12.358 1.00 93.62 71 PRO A N 1
ATOM 569 C CA . PRO A 1 71 ? -9.271 1.222 12.259 1.00 93.62 71 PRO A CA 1
ATOM 570 C C . PRO A 1 71 ? -9.611 2.375 13.212 1.00 93.62 71 PRO A C 1
ATOM 572 O O . PRO A 1 71 ? -10.774 2.660 13.498 1.00 93.62 71 PRO A O 1
ATOM 575 N N . ASP A 1 72 ? -8.581 3.094 13.650 1.00 96.38 72 ASP A N 1
ATOM 576 C CA . ASP A 1 72 ? -8.733 4.380 14.330 1.00 96.38 72 ASP A CA 1
ATOM 577 C C . ASP A 1 72 ? -9.105 5.448 13.290 1.00 96.38 72 ASP A C 1
ATOM 579 O O . ASP A 1 72 ? -8.255 5.957 12.558 1.00 96.38 72 ASP A O 1
ATOM 583 N N . GLU A 1 73 ? -10.399 5.754 13.197 1.00 95.06 73 GLU A N 1
ATOM 584 C CA . GLU A 1 73 ? -10.976 6.670 12.205 1.00 95.06 73 GLU A CA 1
ATOM 585 C C . GLU A 1 73 ? -10.403 8.094 12.258 1.00 95.06 73 GLU A C 1
ATOM 587 O O . GLU A 1 73 ? -10.350 8.778 11.231 1.00 95.06 73 GLU A O 1
ATOM 592 N N . GLU A 1 74 ? -9.985 8.578 13.431 1.00 95.31 74 GLU A N 1
ATOM 593 C CA . GLU A 1 74 ? -9.382 9.910 13.551 1.00 95.31 74 GLU A CA 1
ATOM 594 C C . GLU A 1 74 ? -7.967 9.897 12.979 1.00 95.31 74 GLU A C 1
ATOM 596 O O . GLU A 1 74 ? -7.655 10.685 12.078 1.00 95.31 74 GLU A O 1
ATOM 601 N N . LYS A 1 75 ? -7.141 8.935 13.404 1.00 94.62 75 LYS A N 1
ATOM 602 C CA . LYS A 1 75 ? -5.773 8.802 12.882 1.00 94.62 75 LYS A CA 1
ATOM 603 C C . LYS A 1 75 ? -5.742 8.435 11.400 1.00 94.62 75 LYS A C 1
ATOM 605 O O . LYS A 1 75 ? -4.850 8.879 10.681 1.00 94.62 75 LYS A O 1
ATOM 610 N N . LEU A 1 76 ? -6.714 7.659 10.920 1.00 94.12 76 LEU A N 1
ATOM 611 C CA . LEU A 1 76 ? -6.860 7.344 9.499 1.00 94.12 76 LEU A CA 1
ATOM 612 C C . LEU A 1 76 ? -7.087 8.615 8.672 1.00 94.12 76 LEU A C 1
ATOM 614 O O . LEU A 1 76 ? -6.445 8.803 7.638 1.00 94.12 76 LEU A O 1
ATOM 618 N N . LYS A 1 77 ? -7.965 9.516 9.129 1.00 93.88 77 LYS A N 1
ATOM 619 C CA . LYS A 1 77 ? -8.205 10.799 8.449 1.00 93.88 77 LYS A CA 1
ATOM 620 C C . LYS A 1 77 ? -6.958 11.671 8.441 1.00 93.88 77 LYS A C 1
ATOM 622 O O . LYS A 1 77 ? -6.626 12.234 7.399 1.00 93.88 77 LYS A O 1
ATOM 627 N N . GLU A 1 78 ? -6.257 11.762 9.568 1.00 93.75 78 GLU A N 1
ATOM 628 C CA . GLU A 1 78 ? -4.988 12.491 9.648 1.00 93.75 78 GLU A CA 1
ATOM 629 C C . GLU A 1 78 ? -3.954 11.932 8.667 1.00 93.75 78 GLU A C 1
ATOM 631 O O . GLU A 1 78 ? -3.317 12.702 7.946 1.00 93.75 78 GLU A O 1
ATOM 636 N N . LEU A 1 79 ? -3.843 10.604 8.573 1.00 93.25 79 LEU A N 1
ATOM 637 C CA . LEU A 1 79 ? -2.938 9.938 7.643 1.00 93.25 79 LEU A CA 1
ATOM 638 C C . LEU A 1 79 ? -3.267 10.280 6.183 1.00 93.25 79 LEU A C 1
ATOM 640 O O . LEU A 1 79 ? -2.376 10.649 5.418 1.00 93.25 79 LEU A O 1
ATOM 644 N N . VAL A 1 80 ? -4.544 10.221 5.797 1.00 92.75 80 VAL A N 1
ATOM 645 C CA . VAL A 1 80 ? -4.985 10.591 4.440 1.00 92.75 80 VAL A CA 1
ATOM 646 C C . VAL A 1 80 ? -4.639 12.050 4.128 1.00 92.75 80 VAL A C 1
ATOM 648 O O . VAL A 1 80 ? -4.148 12.344 3.035 1.00 92.75 80 VAL A O 1
ATOM 651 N N . ILE A 1 81 ? -4.840 12.964 5.084 1.00 93.44 81 ILE A N 1
ATOM 652 C CA . ILE A 1 81 ? -4.477 14.378 4.923 1.00 93.44 81 ILE A CA 1
ATOM 653 C C . ILE A 1 81 ? -2.966 14.523 4.707 1.00 93.44 81 ILE A C 1
ATOM 655 O O . ILE A 1 81 ? -2.552 15.198 3.768 1.00 93.44 81 ILE A O 1
ATOM 659 N N . GLN A 1 82 ? -2.147 13.862 5.525 1.00 90.50 82 GLN A N 1
ATOM 660 C CA . GLN A 1 82 ? -0.686 13.926 5.421 1.00 90.50 82 GLN A CA 1
ATOM 661 C C . GLN A 1 82 ? -0.152 13.347 4.102 1.00 90.50 82 GLN A C 1
ATOM 663 O O . GLN A 1 82 ? 0.810 13.880 3.549 1.00 90.50 82 GLN A O 1
ATOM 668 N N . MET A 1 83 ? -0.763 12.274 3.591 1.00 90.31 83 MET A N 1
ATOM 669 C CA . MET A 1 83 ? -0.309 11.606 2.367 1.00 90.31 83 MET A CA 1
ATOM 670 C C . MET A 1 83 ? -0.721 12.349 1.092 1.00 90.31 83 MET A C 1
ATOM 672 O O . MET A 1 83 ? 0.065 12.430 0.147 1.00 90.31 83 MET A O 1
ATOM 676 N N . PHE A 1 84 ? -1.946 12.880 1.044 1.00 93.25 84 PHE A N 1
ATOM 677 C CA . PHE A 1 84 ? -2.543 13.364 -0.207 1.00 93.25 84 PHE A CA 1
ATOM 678 C C . PHE A 1 84 ? -2.729 14.882 -0.281 1.00 93.25 84 PHE A C 1
ATOM 680 O O . PHE A 1 84 ? -2.974 15.406 -1.370 1.00 93.25 84 PHE A O 1
ATOM 687 N N . TYR A 1 85 ? -2.587 15.609 0.830 1.00 93.62 85 TYR A N 1
ATOM 688 C CA . TYR A 1 85 ? -2.788 17.056 0.873 1.00 93.62 85 TYR A CA 1
ATOM 689 C C . TYR A 1 85 ? -1.516 17.784 1.313 1.00 93.62 85 TYR A C 1
ATOM 691 O O . TYR A 1 85 ? -0.693 17.275 2.069 1.00 93.62 85 TYR A O 1
ATOM 699 N N . LYS A 1 86 ? -1.345 19.014 0.820 1.00 89.06 86 LYS A N 1
ATOM 700 C CA . LYS A 1 86 ? -0.259 19.913 1.223 1.00 89.06 86 LYS A CA 1
ATOM 701 C C . LYS A 1 86 ? -0.848 21.126 1.923 1.00 89.06 86 LYS A C 1
ATOM 703 O O . LYS A 1 86 ? -1.809 21.715 1.432 1.00 89.06 86 LYS A O 1
ATOM 708 N N . GLU A 1 87 ? -0.251 21.510 3.044 1.00 87.25 87 GLU A N 1
ATOM 709 C CA . GLU A 1 87 ? -0.622 22.732 3.750 1.00 87.25 87 GLU A CA 1
ATOM 710 C C . GLU A 1 87 ? -0.330 23.959 2.874 1.00 87.25 87 GLU A C 1
ATOM 712 O O . GLU A 1 87 ? 0.772 24.117 2.339 1.00 87.25 87 GLU A O 1
ATOM 717 N N . ILE A 1 88 ? -1.317 24.845 2.736 1.00 88.31 88 ILE A N 1
ATOM 718 C CA . ILE A 1 88 ? -1.119 26.148 2.103 1.00 88.31 88 ILE A CA 1
ATOM 719 C C . ILE A 1 88 ? -0.611 27.092 3.188 1.00 88.31 88 ILE A C 1
ATOM 721 O O . ILE A 1 88 ? -1.370 27.512 4.058 1.00 88.31 88 ILE A O 1
ATOM 725 N N . LYS A 1 89 ? 0.681 27.423 3.144 1.00 74.94 89 LYS A N 1
ATOM 726 C CA . LYS A 1 89 ? 1.246 28.446 4.027 1.00 74.94 89 LYS A CA 1
ATOM 727 C C . LYS A 1 89 ? 0.802 29.824 3.537 1.00 74.94 89 LYS A C 1
ATOM 729 O O . LYS A 1 89 ? 1.066 30.167 2.384 1.00 74.94 89 LYS A O 1
ATOM 734 N N . SER A 1 90 ? 0.104 30.563 4.399 1.00 64.56 90 SER A N 1
ATOM 735 C CA . SER A 1 90 ? -0.273 31.966 4.184 1.00 64.56 90 SER A CA 1
ATOM 736 C C . SER A 1 90 ? 0.827 32.927 4.611 1.00 64.56 90 SER A C 1
ATOM 738 O O . SER A 1 90 ? 1.656 32.550 5.468 1.00 64.56 90 SER A O 1
#

Sequence (90 aa):
MRSYSRVKEDDQLIVRLMDDVEKYMITDMAKDQYMDMALAVLNSPQVMNDGDFISLPGEAVQTDLYEEFHPDEEKLKELVIQMFYKEIKS

pLDDT: mean 82.64, std 14.89, range [34.91, 96.38]

Foldseek 3Di:
DDDPPPPPDDPCVLVVVCVVCVVVDDDPDDPVVVSVVSVCVVPDPDDDDPVNDDDFAFDFDDDPPDTDTDGPPVVVVVVCCVPPHDDDDD